Protein AF-A0A3B6EQ30-F1 (afdb_monomer)

Solvent-accessible surface area (backbone atoms only — not comparable to full-atom values): 9182 Å² total; per-residue (Å²): 142,80,87,81,79,78,77,80,80,66,81,77,65,45,79,40,84,41,71,53,92,53,76,57,90,88,33,69,48,52,17,50,50,53,47,48,37,55,46,24,75,76,73,36,91,51,46,45,63,47,80,50,83,64,74,84,56,78,78,87,55,79,92,56,67,53,103,80,73,88,58,81,94,77,92,78,90,76,84,86,76,90,78,91,78,8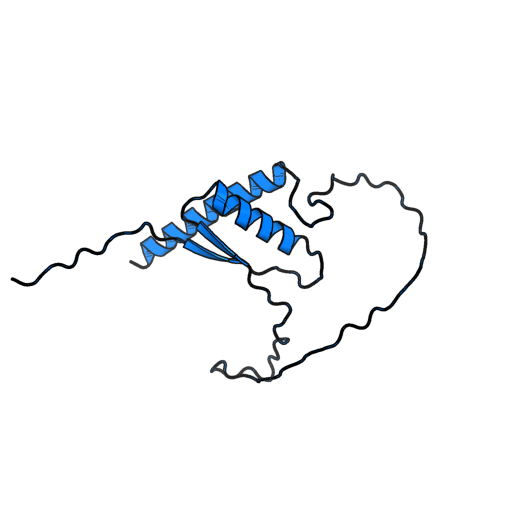5,84,82,96,72,90,77,78,87,65,90,70,74,77,71,49,46,49,100,89,39,46,66,65,38,64,70,58,50,55,52,50,52,56,50,54,53,51,49,52,55,50,52,55,54,50,60,66,69,82,107

Structure (mmCIF, N/CA/C/O backbone):
data_AF-A0A3B6EQ30-F1
#
_entry.id   AF-A0A3B6EQ30-F1
#
loop_
_atom_site.group_PDB
_atom_site.id
_atom_site.type_symbol
_atom_site.label_atom_id
_atom_site.label_alt_id
_atom_site.label_comp_id
_atom_site.label_asym_id
_atom_site.label_entity_id
_atom_site.label_seq_id
_atom_site.pdbx_PDB_ins_code
_atom_site.Cartn_x
_atom_site.Cartn_y
_atom_site.Cartn_z
_atom_site.occupancy
_atom_site.B_iso_or_equiv
_atom_site.auth_seq_id
_atom_site.auth_comp_id
_atom_site.auth_asym_id
_atom_site.auth_atom_id
_atom_site.pdbx_PDB_model_num
ATOM 1 N N . MET A 1 1 ? -43.726 -8.008 21.184 1.00 46.88 1 MET A N 1
ATOM 2 C CA . MET A 1 1 ? -42.392 -8.610 21.384 1.00 46.88 1 MET A CA 1
ATOM 3 C C . MET A 1 1 ? -41.786 -8.869 20.013 1.00 46.88 1 MET A C 1
ATOM 5 O O . MET A 1 1 ? -42.134 -9.857 19.388 1.00 46.88 1 MET A O 1
ATOM 9 N N . GLY A 1 2 ? -40.980 -7.937 19.505 1.00 40.03 2 GLY A N 1
ATOM 10 C CA . GLY A 1 2 ? -40.266 -8.068 18.232 1.00 40.03 2 GLY A CA 1
ATOM 11 C C . GLY A 1 2 ? -38.788 -7.828 18.498 1.00 40.03 2 GLY A C 1
ATOM 12 O O . GLY A 1 2 ? -38.426 -6.774 19.010 1.00 40.03 2 GLY A O 1
ATOM 13 N N . SER A 1 3 ? -37.986 -8.862 18.269 1.00 40.66 3 SER A N 1
ATOM 14 C CA . SER A 1 3 ? -36.565 -8.967 18.593 1.00 40.66 3 SER A CA 1
ATOM 15 C C . SER A 1 3 ? -35.731 -7.891 17.888 1.00 40.66 3 SER A C 1
ATOM 17 O O . SER A 1 3 ? -35.737 -7.796 16.664 1.00 40.66 3 SER A O 1
ATOM 19 N N . VAL A 1 4 ? -34.996 -7.099 18.672 1.00 47.03 4 VAL A N 1
ATOM 20 C CA . VAL A 1 4 ? -33.873 -6.293 18.189 1.00 47.03 4 VAL A CA 1
ATOM 21 C C . VAL A 1 4 ? -32.700 -7.233 17.918 1.00 47.03 4 VAL A C 1
ATOM 23 O O . VAL A 1 4 ? -32.073 -7.751 18.840 1.00 47.03 4 VAL A O 1
ATOM 26 N N . THR A 1 5 ? -32.413 -7.499 16.648 1.00 37.06 5 THR A N 1
ATOM 27 C CA . THR A 1 5 ? -31.200 -8.217 16.253 1.00 37.06 5 THR A CA 1
ATOM 28 C C . THR A 1 5 ? -30.017 -7.274 16.421 1.00 37.06 5 THR A C 1
ATOM 30 O O . THR A 1 5 ? -29.838 -6.338 15.643 1.00 37.06 5 THR A O 1
ATOM 33 N N . ALA A 1 6 ? -29.238 -7.497 17.477 1.00 39.47 6 ALA A N 1
ATOM 34 C CA . ALA A 1 6 ? -27.985 -6.806 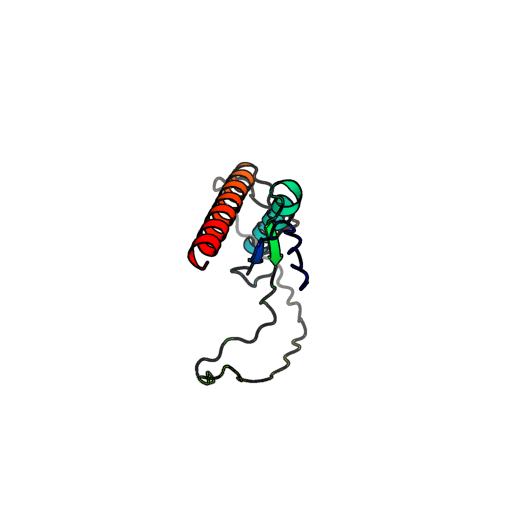17.715 1.00 39.47 6 ALA A CA 1
ATOM 35 C C . ALA A 1 6 ? -27.014 -7.076 16.556 1.00 39.47 6 ALA A C 1
ATOM 37 O O . ALA A 1 6 ? -26.606 -8.214 16.320 1.00 39.47 6 ALA A O 1
ATOM 38 N N . SER A 1 7 ? -26.642 -6.017 15.840 1.00 37.47 7 SER A N 1
ATOM 39 C CA . SER A 1 7 ? -25.525 -6.023 14.904 1.00 37.47 7 SER A CA 1
ATOM 40 C C . SER A 1 7 ? -24.246 -6.297 15.692 1.00 37.47 7 SER A C 1
ATOM 42 O O . SER A 1 7 ? -23.767 -5.439 16.431 1.00 37.47 7 SER A O 1
ATOM 44 N N . THR A 1 8 ? -23.700 -7.505 15.570 1.00 38.06 8 THR A N 1
ATOM 45 C CA . THR A 1 8 ? -22.353 -7.818 16.055 1.00 38.06 8 THR A CA 1
ATOM 46 C C . THR A 1 8 ? -21.363 -6.919 15.312 1.00 38.06 8 THR A C 1
ATOM 48 O O . THR A 1 8 ? -21.010 -7.177 14.163 1.00 38.06 8 THR A O 1
ATOM 51 N N . THR A 1 9 ? -20.942 -5.831 15.959 1.00 43.62 9 THR A N 1
ATOM 52 C CA . THR A 1 9 ? -19.900 -4.913 15.482 1.00 43.62 9 THR A CA 1
ATOM 53 C C . THR A 1 9 ? -18.550 -5.619 15.569 1.00 43.62 9 THR A C 1
ATOM 55 O O . THR A 1 9 ? -17.773 -5.430 16.503 1.00 43.62 9 THR A O 1
ATOM 58 N N . ALA A 1 10 ? -18.266 -6.473 14.588 1.00 53.84 10 ALA A N 1
ATOM 59 C CA . ALA A 1 10 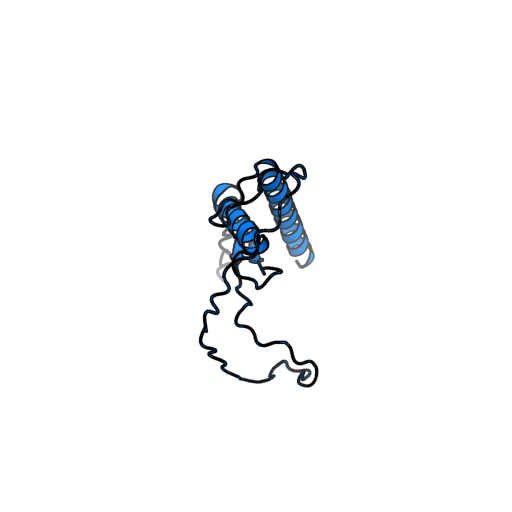? -16.894 -6.815 14.258 1.00 53.84 10 ALA A CA 1
ATOM 60 C C . ALA A 1 10 ? -16.225 -5.538 13.729 1.00 53.84 10 ALA A C 1
ATOM 62 O O . ALA A 1 10 ? -16.787 -4.847 12.879 1.00 53.84 10 ALA A O 1
ATOM 63 N N . LYS A 1 11 ? -15.052 -5.189 14.271 1.00 56.25 11 LYS A N 1
ATOM 64 C CA . LYS A 1 11 ? -14.280 -4.009 13.857 1.00 56.25 11 LYS A CA 1
ATOM 65 C C . LYS A 1 11 ? -14.163 -4.006 12.320 1.00 56.25 11 LYS A C 1
ATOM 67 O O . LYS A 1 11 ? -13.643 -4.986 11.782 1.00 56.25 11 LYS A O 1
ATOM 72 N N . PRO A 1 12 ? -14.653 -2.973 11.608 1.00 68.25 12 PRO A N 1
ATOM 73 C CA . PRO A 1 12 ? -14.677 -2.995 10.152 1.00 68.25 12 PRO A CA 1
ATOM 74 C C . PRO A 1 12 ? -13.243 -3.052 9.624 1.00 68.25 12 PRO A C 1
ATOM 76 O O . PRO A 1 12 ? -12.406 -2.220 9.975 1.00 68.25 12 PRO A O 1
ATOM 79 N N . ILE A 1 13 ? -12.954 -4.068 8.812 1.00 80.62 13 ILE A N 1
ATOM 80 C CA . ILE A 1 13 ? -11.661 -4.215 8.145 1.00 80.62 13 ILE A CA 1
ATOM 81 C C . ILE A 1 13 ? -11.692 -3.321 6.909 1.00 80.62 13 ILE A C 1
ATOM 83 O O . ILE A 1 13 ? -12.509 -3.530 6.010 1.00 80.62 13 ILE A O 1
ATOM 87 N N . LEU A 1 14 ? -10.803 -2.331 6.853 1.00 86.62 14 LEU A N 1
ATOM 88 C CA . LEU A 1 14 ? -10.648 -1.490 5.677 1.00 86.62 14 LEU A CA 1
ATOM 89 C C . LEU A 1 14 ? -9.905 -2.281 4.597 1.00 86.62 14 LEU A C 1
ATOM 91 O O . LEU A 1 14 ? -8.754 -2.669 4.796 1.00 86.62 14 LEU A O 1
ATOM 95 N N . ARG A 1 15 ? -10.570 -2.524 3.465 1.00 89.06 15 ARG A N 1
ATOM 96 C CA . ARG A 1 15 ? -9.975 -3.177 2.295 1.00 89.06 15 ARG A CA 1
ATOM 97 C C . ARG A 1 15 ? -9.437 -2.133 1.328 1.00 89.06 15 ARG A C 1
ATOM 99 O O . ARG A 1 15 ? -10.157 -1.208 0.960 1.00 89.06 15 ARG A O 1
ATOM 106 N N . VAL A 1 16 ? -8.187 -2.297 0.916 1.00 90.44 16 VAL A N 1
ATOM 107 C CA . VAL A 1 16 ? -7.499 -1.408 -0.021 1.00 90.44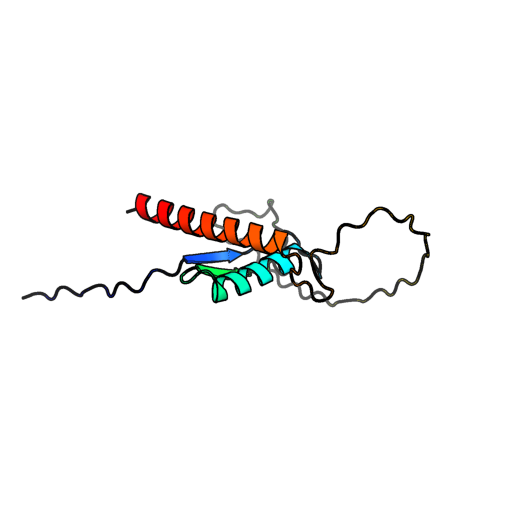 16 VAL A CA 1
ATOM 108 C C . VAL A 1 16 ? -7.053 -2.217 -1.230 1.00 90.44 16 VAL A C 1
ATOM 110 O O . VAL A 1 16 ? -6.217 -3.108 -1.116 1.00 90.44 16 VAL A O 1
ATOM 113 N N . ALA A 1 17 ? -7.590 -1.875 -2.397 1.00 91.88 17 ALA A N 1
ATOM 114 C CA . ALA A 1 17 ? -7.105 -2.380 -3.672 1.00 91.88 17 ALA A CA 1
ATOM 115 C C . ALA A 1 17 ? -5.814 -1.643 -4.056 1.00 91.88 17 ALA A C 1
ATOM 117 O O . ALA A 1 17 ? -5.825 -0.426 -4.247 1.00 91.88 17 ALA A O 1
ATOM 118 N N . ALA A 1 18 ? -4.701 -2.366 -4.165 1.00 92.00 18 ALA A N 1
ATOM 119 C CA . ALA A 1 18 ? -3.425 -1.807 -4.595 1.00 92.00 18 ALA A CA 1
ATOM 120 C C . ALA A 1 18 ? -3.157 -2.151 -6.062 1.00 92.00 18 ALA A C 1
ATOM 122 O O . ALA A 1 18 ? -3.102 -3.320 -6.435 1.00 92.00 18 ALA A O 1
ATOM 123 N N . ILE A 1 19 ? -2.941 -1.123 -6.883 1.00 91.25 19 ILE A N 1
ATOM 124 C CA . ILE A 1 19 ? -2.607 -1.263 -8.302 1.00 91.25 19 ILE A CA 1
ATOM 125 C C . ILE A 1 19 ? -1.159 -0.820 -8.503 1.00 91.25 19 ILE A C 1
ATOM 127 O O . ILE A 1 19 ? -0.778 0.293 -8.133 1.00 91.25 19 ILE A O 1
ATOM 131 N N . SER A 1 20 ? -0.339 -1.682 -9.104 1.00 86.06 20 SER A N 1
ATOM 132 C CA . SER A 1 20 ? 1.026 -1.311 -9.479 1.00 86.06 20 SER A CA 1
ATOM 133 C C . SER A 1 20 ? 1.011 -0.320 -10.644 1.00 86.06 20 SER A C 1
ATOM 135 O O . SER A 1 20 ? 0.546 -0.633 -11.736 1.00 86.06 20 SER A O 1
ATOM 137 N N . GLY A 1 21 ? 1.636 0.847 -10.464 1.00 84.12 21 GLY A N 1
ATOM 138 C CA . GLY A 1 21 ? 1.828 1.840 -11.532 1.00 84.12 21 GLY A CA 1
ATOM 139 C C . GLY A 1 21 ? 2.847 1.436 -12.608 1.00 84.12 21 GLY A C 1
ATOM 140 O O . GLY A 1 21 ? 3.293 2.268 -13.391 1.00 84.12 21 GLY A O 1
ATOM 141 N N . SER A 1 22 ? 3.319 0.188 -12.619 1.00 80.88 22 SER A N 1
ATOM 142 C CA . SER A 1 22 ? 4.197 -0.322 -13.672 1.00 80.88 22 SER A CA 1
ATOM 143 C C . SER A 1 22 ? 3.953 -1.805 -13.936 1.00 80.88 22 SER A C 1
ATOM 145 O O . SER A 1 22 ? 3.921 -2.598 -12.996 1.00 80.88 22 SER A O 1
ATOM 147 N N . LEU A 1 23 ? 3.862 -2.151 -15.226 1.00 80.31 23 LEU A N 1
ATOM 148 C CA . LEU A 1 23 ? 3.615 -3.508 -15.730 1.00 80.31 23 LEU A CA 1
ATOM 149 C C . LEU A 1 23 ? 4.889 -4.311 -16.041 1.00 80.31 23 LEU A C 1
ATOM 151 O O . LEU A 1 23 ? 4.809 -5.484 -16.389 1.00 80.31 23 LEU A O 1
ATOM 155 N N . ARG A 1 24 ? 6.082 -3.704 -15.955 1.00 77.62 24 ARG A N 1
ATOM 156 C CA . ARG A 1 24 ? 7.336 -4.430 -16.223 1.00 77.62 24 ARG A CA 1
ATOM 157 C C . ARG A 1 24 ? 7.583 -5.490 -15.145 1.00 77.62 24 ARG A C 1
ATOM 159 O O . ARG A 1 24 ? 7.385 -5.220 -13.958 1.00 77.62 24 ARG A O 1
ATOM 166 N N . SER A 1 25 ? 8.124 -6.640 -15.536 1.00 60.88 25 SER A N 1
ATOM 167 C CA . SER A 1 25 ? 8.661 -7.628 -14.597 1.00 60.88 25 SER A CA 1
ATOM 168 C C . SER A 1 25 ? 9.789 -6.989 -13.771 1.00 60.88 25 SER A C 1
ATOM 170 O O . SER A 1 25 ? 10.700 -6.389 -14.341 1.00 60.88 25 SER A O 1
ATOM 172 N N . ASN A 1 26 ? 9.722 -7.094 -12.441 1.00 69.25 26 ASN A N 1
ATOM 173 C CA . ASN A 1 26 ? 10.638 -6.478 -11.460 1.00 69.25 26 ASN A CA 1
ATOM 174 C C . ASN A 1 26 ? 10.445 -4.963 -11.251 1.00 69.25 26 ASN A C 1
ATOM 176 O O . ASN A 1 26 ? 11.402 -4.208 -11.041 1.00 69.25 26 ASN A O 1
ATOM 180 N N . SER A 1 27 ? 9.201 -4.483 -11.311 1.00 79.62 27 SER A N 1
ATOM 181 C CA . SER A 1 27 ? 8.911 -3.098 -10.951 1.00 79.62 27 SER A CA 1
ATOM 182 C C . SER A 1 27 ? 9.096 -2.849 -9.449 1.00 79.62 27 SER A C 1
ATOM 184 O O . SER A 1 27 ? 8.743 -3.663 -8.596 1.00 79.62 27 SER A O 1
ATOM 186 N N . TRP A 1 28 ? 9.624 -1.671 -9.123 1.00 82.88 28 TRP A N 1
ATOM 187 C CA . TRP A 1 28 ? 9.783 -1.237 -7.736 1.00 82.88 28 TRP A CA 1
ATOM 188 C C . TRP A 1 28 ? 8.429 -0.994 -7.056 1.00 82.88 28 TRP A C 1
ATOM 190 O O . TRP A 1 28 ? 8.330 -1.079 -5.837 1.00 82.88 28 TRP A O 1
ATOM 200 N N . HIS A 1 29 ? 7.382 -0.723 -7.845 1.00 87.31 29 HIS A N 1
ATOM 201 C CA . HIS A 1 29 ? 6.022 -0.527 -7.350 1.00 87.31 29 HIS A CA 1
ATOM 202 C C . HIS A 1 29 ? 5.423 -1.830 -6.817 1.00 87.31 29 HIS A C 1
ATOM 204 O O . HIS A 1 29 ? 4.836 -1.812 -5.741 1.00 87.31 29 HIS A O 1
ATOM 210 N N . VAL A 1 30 ? 5.639 -2.961 -7.502 1.00 87.12 30 VAL A N 1
ATOM 211 C CA . VAL A 1 30 ? 5.206 -4.278 -7.002 1.00 87.12 30 VAL A CA 1
ATOM 212 C C . VAL A 1 30 ? 5.907 -4.600 -5.683 1.00 87.12 30 VAL A C 1
ATOM 214 O O . VAL A 1 30 ? 5.257 -5.009 -4.727 1.00 87.12 30 VAL A O 1
ATOM 217 N N . GLY A 1 31 ? 7.216 -4.345 -5.599 1.00 88.44 31 GLY A N 1
ATOM 218 C CA . GLY A 1 31 ? 7.978 -4.529 -4.362 1.00 88.44 31 GLY A CA 1
ATOM 219 C C . GLY A 1 31 ? 7.488 -3.663 -3.201 1.00 88.44 31 GLY A C 1
ATOM 220 O O . GLY A 1 31 ? 7.411 -4.118 -2.062 1.00 88.44 31 GLY A O 1
ATOM 221 N N . LEU A 1 32 ? 7.099 -2.419 -3.493 1.00 89.56 32 LEU A N 1
ATOM 222 C CA . LEU A 1 32 ? 6.534 -1.511 -2.499 1.00 89.56 32 LEU A CA 1
ATOM 223 C C . LEU A 1 32 ? 5.160 -1.978 -1.998 1.00 89.56 32 LEU A C 1
ATOM 225 O O . LEU A 1 32 ? 4.892 -1.873 -0.806 1.00 89.56 32 LEU A O 1
ATOM 229 N N . ILE A 1 33 ? 4.307 -2.494 -2.890 1.00 90.62 33 ILE A N 1
ATOM 230 C CA . ILE A 1 33 ? 2.982 -3.020 -2.529 1.00 90.62 33 ILE A CA 1
ATOM 231 C C . ILE A 1 33 ? 3.119 -4.268 -1.653 1.00 90.62 33 ILE A C 1
ATOM 233 O O . ILE A 1 33 ? 2.456 -4.345 -0.625 1.00 90.62 33 ILE A O 1
ATOM 237 N N . ARG A 1 34 ? 4.031 -5.188 -1.993 1.00 89.19 34 ARG A N 1
ATOM 238 C CA . ARG A 1 34 ? 4.334 -6.364 -1.157 1.00 89.19 34 ARG A CA 1
ATOM 239 C C . ARG A 1 34 ? 4.797 -5.966 0.242 1.00 89.19 34 ARG A C 1
ATOM 241 O O . ARG A 1 34 ? 4.264 -6.451 1.230 1.00 89.19 34 ARG A O 1
ATOM 248 N N . ALA A 1 35 ? 5.727 -5.013 0.326 1.00 90.44 35 ALA A N 1
ATOM 249 C CA . ALA A 1 35 ? 6.184 -4.498 1.613 1.00 90.44 35 ALA A CA 1
ATOM 250 C C . ALA A 1 35 ? 5.049 -3.823 2.405 1.00 90.44 35 ALA A C 1
ATOM 252 O O . ALA A 1 35 ? 5.011 -3.919 3.627 1.00 90.44 35 ALA A O 1
ATOM 253 N N . ALA A 1 36 ? 4.122 -3.139 1.729 1.00 90.50 36 ALA A N 1
ATOM 254 C CA . ALA A 1 36 ? 2.957 -2.549 2.378 1.00 90.50 36 ALA A CA 1
ATOM 255 C C . ALA A 1 36 ? 2.013 -3.622 2.944 1.00 90.50 36 ALA A C 1
ATOM 257 O O . ALA A 1 36 ? 1.533 -3.460 4.061 1.00 90.50 36 ALA A O 1
ATOM 258 N N . GLU A 1 37 ? 1.774 -4.702 2.198 1.00 90.44 37 GLU A N 1
ATOM 259 C CA . GLU A 1 37 ? 0.950 -5.840 2.620 1.00 90.44 37 GLU A CA 1
ATOM 260 C C . GLU A 1 37 ? 1.533 -6.523 3.866 1.00 90.44 37 GLU A C 1
ATOM 262 O O . GLU A 1 37 ? 0.838 -6.629 4.878 1.00 90.44 37 GLU A O 1
ATOM 267 N N . GLU A 1 38 ? 2.828 -6.860 3.846 1.00 89.12 38 GLU A N 1
ATOM 268 C CA . GLU A 1 38 ? 3.554 -7.409 5.005 1.00 89.12 38 GLU A CA 1
ATOM 269 C C . GLU A 1 38 ? 3.430 -6.492 6.234 1.00 89.12 38 GLU A C 1
ATOM 271 O O . GLU A 1 38 ? 3.071 -6.920 7.331 1.00 89.12 38 GLU A O 1
ATOM 276 N N . MET A 1 39 ? 3.665 -5.190 6.049 1.00 86.88 39 MET A N 1
ATOM 277 C CA . MET A 1 39 ? 3.600 -4.215 7.138 1.00 86.88 39 MET A CA 1
ATOM 278 C C . MET A 1 39 ? 2.184 -4.004 7.680 1.00 86.88 39 MET A C 1
ATOM 280 O O . MET A 1 39 ? 2.029 -3.653 8.853 1.00 86.88 39 MET A O 1
ATOM 284 N N . CYS A 1 40 ? 1.153 -4.162 6.853 1.00 86.75 40 CYS A N 1
ATOM 285 C CA . CYS A 1 40 ? -0.233 -4.081 7.298 1.00 86.75 40 CYS A CA 1
ATOM 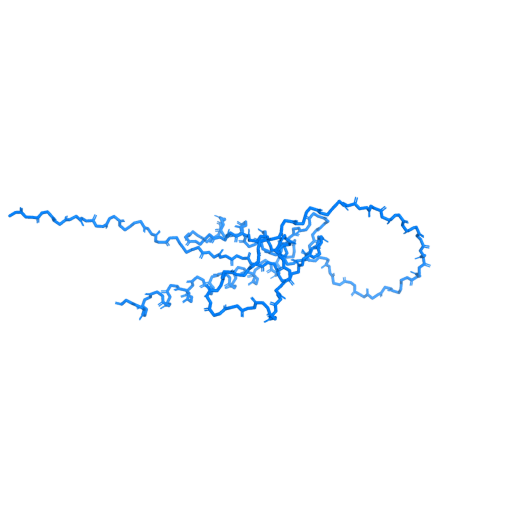286 C C . CYS A 1 40 ? -0.582 -5.241 8.229 1.00 86.75 40 CYS A C 1
ATOM 288 O O . CYS A 1 40 ? -1.140 -4.987 9.298 1.00 86.75 40 CYS A O 1
ATOM 290 N N . GLU A 1 41 ? -0.185 -6.463 7.869 1.00 84.44 41 GLU A N 1
ATOM 291 C CA . GLU A 1 41 ? -0.406 -7.658 8.688 1.00 84.44 41 GLU A CA 1
ATOM 292 C C . GLU A 1 41 ? 0.327 -7.555 10.039 1.00 84.44 41 GLU A C 1
ATOM 294 O O . GLU A 1 41 ? -0.244 -7.847 11.088 1.00 84.44 41 GLU A O 1
ATOM 299 N N . GLU A 1 42 ? 1.568 -7.054 10.039 1.00 83.62 42 GLU A N 1
ATOM 300 C CA . GLU A 1 42 ? 2.381 -6.934 11.257 1.00 83.62 42 GLU A CA 1
ATOM 301 C C . GLU A 1 42 ? 2.002 -5.741 12.150 1.00 83.62 42 GLU A C 1
ATOM 303 O O . GLU A 1 42 ? 2.010 -5.843 13.377 1.00 83.62 42 GLU A O 1
ATOM 308 N N . SER A 1 43 ? 1.756 -4.567 11.558 1.00 80.94 43 SER A N 1
ATOM 309 C CA . SER A 1 43 ? 1.732 -3.294 12.295 1.00 80.94 43 SER A CA 1
ATOM 310 C C . SER A 1 43 ? 0.375 -2.591 12.336 1.00 80.94 43 SER A C 1
ATOM 312 O O . SER A 1 43 ? 0.228 -1.668 13.142 1.00 80.94 43 SER A O 1
ATOM 314 N N . ILE A 1 44 ? -0.591 -2.929 11.472 1.00 81.69 44 ILE A N 1
ATOM 315 C CA . ILE A 1 44 ? -1.824 -2.134 11.310 1.00 81.69 44 ILE A CA 1
ATOM 316 C C . ILE A 1 44 ? -3.070 -3.037 11.336 1.00 81.69 44 ILE A C 1
ATOM 318 O O . ILE A 1 44 ? -3.670 -3.326 10.298 1.00 81.69 44 ILE A O 1
ATOM 322 N N . PRO A 1 45 ? -3.546 -3.435 12.533 1.00 78.69 45 PRO A N 1
ATOM 323 C CA . PRO A 1 45 ? -4.723 -4.284 12.649 1.00 78.69 45 PRO A CA 1
ATOM 324 C C . PRO A 1 45 ? -5.992 -3.561 12.171 1.00 78.69 45 PRO A C 1
ATOM 326 O O . PRO A 1 45 ? -6.384 -2.515 12.708 1.00 78.69 45 PRO A O 1
ATOM 329 N N . GLY A 1 46 ? -6.680 -4.165 11.201 1.00 83.50 46 GLY A N 1
ATOM 330 C CA . GLY A 1 46 ? -7.906 -3.636 10.593 1.00 83.50 46 GLY A CA 1
ATOM 331 C C . GLY A 1 46 ? -7.703 -2.938 9.245 1.00 83.50 46 GLY A C 1
ATOM 332 O O . GLY A 1 46 ? -8.644 -2.318 8.755 1.00 83.50 46 GLY A O 1
ATOM 333 N N . LEU A 1 47 ? -6.510 -3.031 8.649 1.00 87.25 47 LEU A N 1
ATOM 334 C CA . LEU A 1 47 ? -6.227 -2.622 7.275 1.00 87.25 47 LEU A CA 1
ATOM 335 C C . LEU A 1 47 ? -5.713 -3.832 6.490 1.00 87.25 47 LEU A C 1
ATOM 337 O O . LEU A 1 47 ? -4.725 -4.435 6.890 1.00 87.25 47 LEU A O 1
ATOM 341 N N . ARG A 1 48 ? -6.364 -4.168 5.376 1.00 88.88 48 ARG A N 1
ATOM 342 C CA . ARG A 1 48 ? -5.931 -5.233 4.467 1.00 88.88 48 ARG A CA 1
ATOM 343 C C . ARG A 1 48 ? -5.690 -4.656 3.082 1.00 88.88 48 ARG A C 1
ATOM 345 O O . ARG A 1 48 ? -6.539 -3.929 2.565 1.00 88.88 48 ARG A O 1
ATOM 352 N N . ILE A 1 49 ? -4.550 -4.999 2.497 1.00 91.06 49 ILE A N 1
ATOM 353 C CA . ILE A 1 49 ? -4.186 -4.615 1.137 1.00 91.06 49 ILE A CA 1
ATOM 354 C C . ILE A 1 49 ? -4.301 -5.852 0.256 1.00 91.06 49 ILE A C 1
ATOM 356 O O . ILE A 1 49 ? -3.743 -6.887 0.592 1.00 91.06 49 ILE A O 1
ATOM 360 N N . ASP A 1 50 ? -5.006 -5.730 -0.864 1.00 90.38 50 ASP A N 1
ATOM 361 C CA . ASP A 1 50 ? -5.076 -6.768 -1.887 1.00 90.38 50 ASP A CA 1
ATOM 362 C C . ASP A 1 50 ? -4.421 -6.216 -3.170 1.00 90.38 50 ASP A C 1
ATOM 364 O O . ASP A 1 50 ? -4.871 -5.211 -3.734 1.00 90.38 50 ASP A O 1
ATOM 368 N N . HIS A 1 51 ? -3.322 -6.834 -3.617 1.00 90.19 51 HIS A N 1
ATOM 369 C CA . HIS A 1 51 ? -2.638 -6.447 -4.855 1.00 90.19 51 HIS A CA 1
ATOM 370 C C . HIS A 1 51 ? -3.394 -6.974 -6.079 1.00 90.19 51 HIS A C 1
ATOM 372 O O . HIS A 1 51 ? -3.568 -8.181 -6.243 1.00 90.19 51 HIS A O 1
ATOM 378 N N . ILE A 1 52 ? -3.806 -6.064 -6.960 1.00 89.44 52 ILE A N 1
ATOM 379 C CA . ILE A 1 52 ? -4.501 -6.384 -8.206 1.00 89.44 52 ILE A CA 1
ATOM 380 C C . ILE A 1 52 ? -3.495 -6.321 -9.353 1.00 89.44 52 ILE A C 1
ATOM 382 O O . ILE A 1 52 ? -2.974 -5.250 -9.678 1.00 89.44 52 ILE A O 1
ATOM 386 N N . ASP A 1 53 ? -3.237 -7.470 -9.977 1.00 84.00 53 ASP A N 1
ATOM 387 C CA . ASP A 1 53 ? -2.413 -7.534 -11.179 1.00 84.00 53 ASP A CA 1
ATOM 388 C C . ASP A 1 53 ? -3.222 -7.102 -12.408 1.00 84.00 53 ASP A C 1
ATOM 390 O O . ASP A 1 53 ? -4.195 -7.742 -12.801 1.00 84.00 53 ASP A O 1
ATOM 394 N N . ILE A 1 54 ? -2.793 -5.996 -13.009 1.00 86.62 54 ILE A N 1
ATOM 395 C CA . ILE A 1 54 ? -3.398 -5.402 -14.203 1.00 86.62 54 ILE A CA 1
ATOM 396 C C . ILE A 1 54 ? -2.623 -5.738 -15.487 1.00 86.62 54 ILE A C 1
ATOM 398 O O . ILE A 1 54 ? -2.983 -5.259 -16.557 1.00 86.62 54 ILE A O 1
ATOM 402 N N . SER A 1 55 ? -1.567 -6.558 -15.412 1.00 82.56 55 SER A N 1
ATOM 403 C CA . SER A 1 55 ? -0.737 -6.914 -16.574 1.00 82.56 55 SER A CA 1
ATOM 404 C C . SER A 1 55 ? -1.482 -7.706 -17.653 1.00 82.56 55 SER A C 1
ATOM 406 O O . SER A 1 55 ? -1.114 -7.634 -18.824 1.00 82.56 55 SER A O 1
ATOM 408 N N . GLY A 1 56 ? -2.537 -8.428 -17.265 1.00 82.25 56 GLY A N 1
ATOM 409 C CA . GLY A 1 56 ? -3.398 -9.187 -18.171 1.00 82.25 56 GLY A CA 1
ATOM 410 C C . GLY A 1 56 ? -4.602 -8.414 -18.712 1.00 82.25 56 GLY A C 1
ATOM 411 O O . GLY A 1 56 ? -5.377 -8.990 -19.474 1.00 82.25 56 GLY A O 1
ATOM 412 N N . LEU A 1 57 ? -4.799 -7.150 -18.318 1.00 84.88 57 LEU A N 1
ATOM 413 C CA . LEU A 1 57 ? -5.919 -6.357 -18.822 1.00 84.88 57 LEU A CA 1
ATOM 414 C C . LEU A 1 57 ? -5.646 -5.888 -20.259 1.00 84.88 57 LEU A C 1
ATOM 416 O O . LEU A 1 57 ? -4.518 -5.492 -20.571 1.00 84.88 57 LEU A O 1
ATOM 420 N N . PRO A 1 58 ? -6.662 -5.906 -21.142 1.00 82.31 58 PRO A N 1
ATOM 421 C CA . PRO A 1 58 ? -6.518 -5.349 -22.475 1.00 82.31 58 PRO A CA 1
ATOM 422 C C . PRO A 1 58 ? -6.250 -3.845 -22.384 1.00 82.31 58 PRO A C 1
ATOM 424 O O . PRO A 1 58 ? -6.708 -3.161 -21.467 1.00 82.31 58 PRO A O 1
ATOM 427 N N . MET A 1 59 ? -5.517 -3.320 -23.364 1.00 80.19 59 MET A N 1
ATOM 428 C CA . MET A 1 59 ? -5.379 -1.876 -23.510 1.00 80.19 59 MET A CA 1
ATOM 429 C C . MET A 1 59 ? -6.766 -1.266 -23.705 1.00 80.19 59 MET A C 1
ATOM 431 O O . MET A 1 59 ? -7.521 -1.722 -24.566 1.00 80.19 59 MET A O 1
ATOM 435 N N . ALA A 1 60 ? -7.082 -0.243 -22.910 1.00 77.06 60 ALA A N 1
ATOM 436 C CA . ALA A 1 60 ? -8.307 0.521 -23.087 1.00 77.06 60 ALA A CA 1
ATOM 437 C C . ALA A 1 60 ? -8.338 1.075 -24.517 1.00 77.06 60 ALA A C 1
ATOM 439 O O . ALA A 1 60 ? -7.384 1.726 -24.954 1.00 77.06 60 ALA A O 1
ATOM 440 N N . ASN A 1 61 ? -9.410 0.771 -25.246 1.00 77.62 61 ASN A N 1
ATOM 441 C CA . ASN A 1 61 ? -9.640 1.316 -26.572 1.00 77.62 61 ASN A CA 1
ATOM 442 C C . ASN A 1 61 ? -10.779 2.343 -26.491 1.00 77.62 61 ASN A C 1
ATOM 444 O O . ASN A 1 61 ? -11.938 1.927 -26.484 1.00 77.62 61 ASN A O 1
ATOM 448 N N . PRO A 1 62 ? -10.474 3.652 -26.441 1.00 71.12 62 PRO A N 1
ATOM 449 C CA . PRO A 1 62 ? -11.482 4.695 -26.245 1.00 71.12 62 PRO A CA 1
ATOM 450 C C . PRO A 1 62 ? -12.484 4.798 -27.401 1.00 71.12 62 PRO A C 1
ATOM 452 O O . PRO A 1 62 ? -13.575 5.322 -27.226 1.00 71.12 62 PRO A O 1
ATOM 455 N N . ASP A 1 63 ? -12.145 4.261 -28.576 1.00 79.50 63 ASP A N 1
ATOM 456 C CA . ASP A 1 63 ? -13.044 4.185 -29.735 1.00 79.50 63 ASP A CA 1
ATOM 457 C C . ASP A 1 63 ? -14.203 3.185 -29.534 1.00 79.50 63 ASP A C 1
ATOM 459 O O . ASP A 1 63 ? -15.219 3.245 -30.218 1.00 79.50 63 ASP A O 1
ATOM 463 N N . LEU A 1 64 ? -14.057 2.253 -28.583 1.00 65.56 64 LEU A N 1
ATOM 464 C CA . LEU A 1 64 ? -15.054 1.229 -28.248 1.00 65.56 64 LEU A CA 1
ATOM 465 C C . LEU A 1 64 ? -15.693 1.451 -26.869 1.00 65.56 64 LEU A C 1
ATOM 467 O O . LEU A 1 64 ? -16.386 0.560 -26.372 1.00 65.56 64 LEU A O 1
ATOM 471 N N . GLU A 1 65 ? -15.455 2.602 -26.234 1.00 65.75 65 GLU A N 1
ATOM 472 C CA . GLU A 1 65 ? -16.124 2.965 -24.985 1.00 65.75 65 GLU A CA 1
ATOM 473 C C . GLU A 1 65 ? -17.612 3.221 -25.269 1.00 65.75 65 GLU A C 1
ATOM 475 O O . GLU A 1 65 ? -17.987 4.178 -25.944 1.00 65.75 65 GLU A O 1
ATOM 480 N N . THR A 1 66 ? -18.474 2.325 -24.783 1.00 60.59 66 THR A N 1
ATOM 481 C CA . THR A 1 66 ? -19.924 2.541 -24.730 1.00 60.59 66 THR A CA 1
ATOM 482 C C . THR A 1 66 ? -20.260 3.102 -23.349 1.00 60.59 66 THR A C 1
ATOM 484 O O . THR A 1 66 ? -19.630 2.718 -22.362 1.00 60.59 66 THR A O 1
ATOM 487 N N . ASP A 1 67 ? -21.276 3.962 -23.240 1.00 57.91 67 ASP A N 1
ATOM 488 C CA . ASP A 1 67 ? -21.698 4.564 -21.959 1.00 57.91 67 ASP A CA 1
ATOM 489 C C . ASP A 1 67 ? -22.133 3.525 -20.883 1.00 57.91 67 ASP A C 1
ATOM 491 O O . ASP A 1 67 ? -22.457 3.903 -19.757 1.00 57.91 67 ASP A O 1
ATOM 495 N N . GLY A 1 68 ? -22.150 2.220 -21.208 1.00 59.53 68 GLY A N 1
ATOM 496 C CA . GLY A 1 68 ? -22.587 1.105 -20.353 1.00 59.53 68 GLY A CA 1
ATOM 497 C C . GLY A 1 68 ? -21.494 0.146 -19.850 1.00 59.53 68 GLY A C 1
ATOM 498 O O . GLY A 1 68 ? -21.753 -0.620 -18.922 1.00 59.53 68 GLY A O 1
ATOM 499 N N . GLY A 1 69 ? -20.264 0.203 -20.381 1.00 53.53 69 GLY A N 1
ATOM 500 C CA . GLY A 1 69 ? -19.135 -0.612 -19.895 1.00 53.53 69 GLY A CA 1
ATOM 501 C C . GLY A 1 69 ? -19.057 -2.058 -20.414 1.00 53.53 69 GLY A C 1
ATOM 502 O O . GLY A 1 69 ? -18.160 -2.804 -20.026 1.00 53.53 69 GLY A O 1
ATOM 503 N N . ASP A 1 70 ? -19.932 -2.466 -21.325 1.00 48.47 70 ASP A N 1
ATOM 504 C CA . ASP A 1 70 ? -20.001 -3.798 -21.938 1.00 48.47 70 ASP A CA 1
ATOM 505 C C . ASP A 1 70 ? -19.132 -3.923 -23.217 1.00 48.47 70 ASP A C 1
ATOM 507 O O . ASP A 1 70 ? -19.509 -4.522 -24.226 1.00 48.47 70 ASP A O 1
ATOM 511 N N . GLY A 1 71 ? -17.918 -3.361 -23.164 1.00 50.78 71 GLY A N 1
ATOM 512 C CA . GLY A 1 71 ? -16.936 -3.349 -24.254 1.00 50.78 71 GLY A CA 1
ATOM 513 C C . GLY A 1 71 ? -15.979 -4.556 -24.287 1.00 50.78 71 GLY A C 1
ATOM 514 O O . GLY A 1 71 ? -15.216 -4.781 -23.355 1.00 50.78 71 GLY A O 1
ATOM 515 N N . PHE A 1 72 ? -16.023 -5.273 -25.419 1.00 48.97 72 PHE A N 1
ATOM 516 C CA . PHE A 1 72 ? -15.130 -6.293 -26.021 1.00 48.97 72 PHE A CA 1
ATOM 517 C C . PHE A 1 72 ? -14.531 -7.438 -25.164 1.00 48.97 72 PHE A C 1
ATOM 519 O O . PHE A 1 72 ? -13.601 -7.272 -24.377 1.00 48.97 72 PHE A O 1
ATOM 526 N N . GLN A 1 73 ? -14.969 -8.670 -25.467 1.00 51.72 73 GLN A N 1
ATOM 527 C CA . GLN A 1 73 ? -14.386 -9.936 -25.003 1.00 51.72 73 GLN A CA 1
ATOM 528 C C . GLN A 1 73 ? -13.275 -10.397 -25.962 1.00 51.72 73 GLN A C 1
ATOM 530 O O . GLN A 1 73 ? -13.552 -10.839 -27.075 1.00 51.72 73 GLN A O 1
ATOM 535 N N . GLY A 1 74 ? -12.011 -10.330 -25.537 1.00 49.25 74 GLY A N 1
ATOM 536 C CA . GLY A 1 74 ? -10.877 -10.790 -26.343 1.00 49.25 74 GLY A CA 1
ATOM 537 C C . GLY A 1 74 ? -9.820 -11.500 -25.505 1.00 49.25 74 GLY A C 1
ATOM 538 O O . GLY A 1 74 ? -9.005 -10.858 -24.851 1.00 49.25 74 GLY A O 1
ATOM 539 N N . HIS A 1 75 ? -9.815 -12.834 -25.545 1.00 50.56 75 HIS A N 1
ATOM 540 C CA . HIS A 1 75 ? -8.738 -13.664 -25.007 1.00 50.56 75 HIS A CA 1
ATOM 541 C C . HIS A 1 75 ? -7.480 -13.523 -25.874 1.00 50.56 75 HIS A C 1
ATOM 543 O O . HIS A 1 75 ? -7.481 -13.934 -27.033 1.00 50.56 75 HIS A O 1
ATOM 549 N N . ALA A 1 76 ? -6.386 -13.021 -25.302 1.00 41.84 76 ALA A N 1
ATOM 550 C CA . ALA A 1 76 ? -5.066 -13.052 -25.926 1.00 41.84 76 ALA A CA 1
ATOM 551 C C . ALA A 1 76 ? -4.084 -13.813 -25.025 1.00 41.84 76 ALA A C 1
ATOM 553 O O . ALA A 1 76 ? -3.473 -13.257 -24.117 1.00 41.84 76 ALA A O 1
ATOM 554 N N . GLN A 1 77 ? -3.932 -15.114 -25.285 1.00 46.94 77 GLN A N 1
ATOM 555 C CA . GLN A 1 77 ? -2.749 -15.854 -24.855 1.00 46.94 77 GLN A CA 1
ATOM 556 C C . GLN A 1 77 ? -1.620 -15.503 -25.823 1.00 46.94 77 GLN A C 1
ATOM 558 O O . GLN A 1 77 ? -1.708 -15.815 -27.010 1.00 46.94 77 GLN A O 1
ATOM 563 N N . MET A 1 78 ? -0.565 -14.855 -25.333 1.00 38.91 78 MET A N 1
ATOM 564 C CA . MET A 1 78 ? 0.617 -14.565 -26.137 1.00 38.91 78 MET A CA 1
ATOM 565 C C . MET A 1 78 ? 1.841 -15.230 -25.506 1.00 38.91 78 MET A C 1
ATOM 567 O O . MET A 1 78 ? 2.313 -14.855 -24.436 1.00 38.91 78 MET A O 1
ATOM 571 N N . LEU A 1 79 ? 2.303 -16.276 -26.193 1.00 42.28 79 LEU A N 1
ATOM 572 C CA . LEU A 1 79 ? 3.488 -17.072 -25.902 1.00 42.28 79 LEU A CA 1
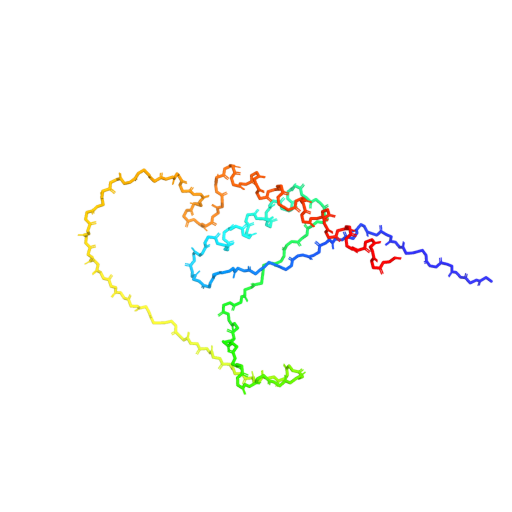ATOM 573 C C . LEU A 1 79 ? 4.745 -16.200 -25.809 1.00 42.28 79 LEU A C 1
ATOM 575 O O . LEU A 1 79 ? 5.083 -15.456 -26.732 1.00 42.28 79 LEU A O 1
ATOM 579 N N . GLY A 1 80 ? 5.473 -16.363 -24.705 1.00 36.75 80 GLY A N 1
ATOM 580 C CA . GLY A 1 80 ? 6.795 -15.788 -24.518 1.00 36.75 80 GLY A CA 1
ATOM 581 C C . GLY A 1 80 ? 7.794 -16.346 -25.530 1.00 36.75 80 GLY A C 1
ATOM 582 O O . GLY A 1 80 ? 7.984 -17.556 -25.643 1.00 36.75 80 GLY A O 1
ATOM 583 N N . ARG A 1 81 ? 8.481 -15.448 -26.237 1.00 40.81 81 ARG A N 1
ATOM 584 C CA . ARG A 1 81 ? 9.659 -15.765 -27.045 1.00 40.81 81 ARG A CA 1
ATOM 585 C C . ARG A 1 81 ? 10.845 -15.014 -26.441 1.00 40.81 81 ARG A C 1
ATOM 587 O O . ARG A 1 81 ? 10.916 -13.792 -26.524 1.00 40.81 81 ARG A O 1
ATOM 594 N N . GLN A 1 82 ? 11.740 -15.749 -25.779 1.00 44.72 82 GLN A N 1
ATOM 595 C CA . GLN A 1 82 ? 12.993 -15.219 -25.237 1.00 44.72 82 GLN A CA 1
ATOM 596 C C . GLN A 1 82 ? 13.925 -14.823 -26.389 1.00 44.72 82 GLN A C 1
ATOM 598 O O . GLN A 1 82 ? 14.292 -15.657 -27.215 1.00 44.72 82 GLN A O 1
ATOM 603 N N . GLY A 1 83 ? 14.311 -13.549 -26.432 1.00 37.69 83 GLY A N 1
ATOM 604 C CA . GLY A 1 83 ? 15.398 -13.048 -27.265 1.00 37.69 83 GLY A CA 1
ATOM 605 C C . GLY A 1 83 ? 16.660 -12.892 -26.425 1.00 37.69 83 GLY A C 1
ATOM 606 O O . GLY A 1 83 ? 16.748 -11.985 -25.602 1.00 37.69 83 GLY A O 1
ATOM 607 N N . SER A 1 84 ? 17.618 -13.793 -26.635 1.00 49.31 84 SER A N 1
ATOM 608 C CA . SER A 1 84 ? 18.994 -13.687 -26.150 1.00 49.31 84 SER A CA 1
ATOM 609 C C . SER A 1 84 ? 19.701 -12.540 -26.880 1.00 49.31 84 SER A C 1
ATOM 611 O O . SER A 1 84 ? 19.777 -12.543 -28.108 1.00 49.31 84 SER A O 1
ATOM 613 N N . GLY A 1 85 ? 20.185 -11.550 -26.131 1.00 41.84 85 GLY A N 1
ATOM 614 C CA . GLY A 1 85 ? 20.951 -10.414 -26.642 1.00 41.84 85 GLY A CA 1
ATOM 615 C C . GLY A 1 85 ? 22.187 -10.205 -25.781 1.00 41.84 85 GLY A C 1
ATOM 616 O O . GLY A 1 85 ? 22.142 -9.504 -24.772 1.00 41.84 85 GLY A O 1
ATOM 617 N N . ASP A 1 86 ? 23.278 -10.864 -26.162 1.00 46.56 86 ASP A N 1
ATOM 618 C CA . ASP A 1 86 ? 24.570 -10.791 -25.492 1.00 46.56 86 ASP A CA 1
ATOM 619 C C . ASP A 1 86 ? 25.263 -9.438 -25.788 1.00 46.56 86 ASP A C 1
ATOM 621 O O . ASP A 1 86 ? 25.440 -9.039 -26.936 1.00 46.56 86 ASP A O 1
ATOM 625 N N . ARG A 1 87 ? 25.689 -8.775 -24.704 1.00 48.12 87 ARG A N 1
ATOM 626 C CA . ARG A 1 87 ? 26.918 -7.968 -24.550 1.00 48.12 87 ARG A CA 1
ATOM 627 C C . ARG A 1 87 ? 27.123 -6.669 -25.355 1.00 48.12 87 ARG A C 1
ATOM 629 O O . ARG A 1 87 ? 27.644 -6.654 -26.463 1.00 48.12 87 ARG A O 1
ATOM 636 N N . MET A 1 88 ? 27.042 -5.548 -24.632 1.00 40.00 88 MET A N 1
ATOM 637 C CA . MET A 1 88 ? 27.970 -4.419 -24.803 1.00 40.00 88 MET A CA 1
ATOM 638 C C . MET A 1 88 ? 28.459 -3.935 -23.434 1.00 40.00 88 MET A C 1
ATOM 640 O O . MET A 1 88 ? 27.691 -3.414 -22.627 1.00 40.00 88 MET A O 1
ATOM 644 N N . ARG A 1 89 ? 29.760 -4.104 -23.165 1.00 52.69 89 ARG A N 1
ATOM 645 C CA . ARG A 1 89 ? 30.427 -3.513 -22.000 1.00 52.69 89 ARG A CA 1
ATOM 646 C C . ARG A 1 89 ? 30.679 -2.031 -22.275 1.00 52.69 89 ARG A C 1
ATOM 648 O O . ARG A 1 89 ? 31.580 -1.697 -23.036 1.00 52.69 89 ARG A O 1
ATOM 655 N N . ARG A 1 90 ? 29.901 -1.150 -21.645 1.00 45.94 90 ARG A N 1
ATOM 656 C CA . ARG A 1 90 ? 30.214 0.283 -21.535 1.00 45.94 90 ARG A CA 1
ATOM 657 C C . ARG A 1 90 ? 30.650 0.579 -20.103 1.00 45.94 90 ARG A C 1
ATOM 659 O O . ARG A 1 90 ? 29.938 0.238 -19.162 1.00 45.94 90 ARG A O 1
ATOM 666 N N . GLY A 1 91 ? 31.849 1.144 -19.967 1.00 51.66 91 GLY A N 1
ATOM 667 C CA . GLY A 1 91 ? 32.453 1.522 -18.692 1.00 51.66 91 GLY A CA 1
ATOM 668 C C . GLY A 1 91 ? 31.538 2.447 -17.891 1.00 51.66 91 GLY A C 1
ATOM 669 O O . GLY A 1 91 ? 30.972 3.392 -18.437 1.00 51.66 91 GLY A O 1
ATOM 670 N N . ARG A 1 92 ? 31.371 2.139 -16.603 1.00 49.19 92 ARG A N 1
ATOM 671 C CA . ARG A 1 92 ? 30.518 2.878 -15.672 1.00 49.19 92 ARG A CA 1
ATOM 672 C C . ARG A 1 92 ? 31.415 3.787 -14.831 1.00 49.19 92 ARG A C 1
ATOM 674 O O . ARG A 1 92 ? 32.254 3.298 -14.083 1.00 49.19 92 ARG A O 1
ATOM 681 N N . LEU A 1 93 ? 31.260 5.099 -14.993 1.00 43.81 93 LEU A N 1
ATOM 682 C CA . LEU A 1 93 ? 31.705 6.077 -14.002 1.00 43.81 93 LEU A CA 1
ATOM 683 C C . LEU A 1 93 ? 30.891 5.832 -12.726 1.00 43.81 93 LEU A C 1
ATOM 685 O O . LEU A 1 93 ? 29.669 5.706 -12.800 1.00 43.81 93 LEU A O 1
ATOM 689 N N . TRP A 1 94 ? 31.560 5.732 -11.581 1.00 37.97 94 TRP A N 1
ATOM 690 C CA . TRP A 1 94 ? 30.914 5.606 -10.277 1.00 37.97 94 TRP A CA 1
ATOM 691 C C . TRP A 1 94 ? 30.217 6.932 -9.942 1.00 37.97 94 TRP A C 1
ATOM 693 O O . TRP A 1 94 ? 30.813 7.823 -9.343 1.00 37.97 94 TRP A O 1
ATOM 703 N N . ALA A 1 95 ? 28.965 7.097 -10.368 1.00 46.81 95 ALA A N 1
ATOM 704 C CA . ALA A 1 95 ? 28.066 8.017 -9.686 1.00 46.81 95 ALA A CA 1
ATOM 705 C C . ALA A 1 95 ? 27.797 7.417 -8.301 1.00 46.81 95 ALA A C 1
ATOM 707 O O . ALA A 1 95 ? 27.655 6.202 -8.191 1.00 46.81 95 ALA A O 1
ATOM 708 N N . TYR A 1 96 ? 27.776 8.234 -7.250 1.00 46.72 96 TYR A N 1
ATOM 709 C CA . TYR A 1 96 ? 27.345 7.799 -5.923 1.00 46.72 96 TYR A CA 1
ATOM 710 C C . TYR A 1 96 ? 25.963 7.136 -6.052 1.00 46.72 96 TYR A C 1
ATOM 712 O O . TYR A 1 96 ? 24.971 7.810 -6.325 1.00 46.72 96 TYR A O 1
ATOM 720 N N . GLU A 1 97 ? 25.922 5.806 -5.969 1.00 48.66 97 GLU A N 1
ATOM 721 C CA . GLU A 1 97 ? 24.686 5.035 -6.030 1.00 48.66 97 GLU A CA 1
ATOM 722 C C . GLU A 1 97 ? 24.100 5.035 -4.618 1.00 48.66 97 GLU A C 1
ATOM 724 O O . GLU A 1 97 ? 24.667 4.431 -3.704 1.00 48.66 97 GLU A O 1
ATOM 729 N N . ASP A 1 98 ? 22.980 5.746 -4.432 1.00 56.19 98 ASP A N 1
ATOM 730 C CA . ASP A 1 98 ? 22.165 5.600 -3.226 1.00 56.19 98 ASP A CA 1
ATOM 731 C C . ASP A 1 98 ? 21.944 4.099 -2.983 1.00 56.19 98 ASP A C 1
ATOM 733 O O . ASP A 1 98 ? 21.596 3.380 -3.932 1.00 56.19 98 ASP A O 1
ATOM 737 N N . PRO A 1 99 ? 22.139 3.609 -1.744 1.00 61.03 99 PRO A N 1
ATOM 738 C CA . PRO A 1 99 ? 22.042 2.190 -1.455 1.00 61.03 99 PRO A CA 1
ATOM 739 C C . PRO A 1 99 ? 20.701 1.648 -1.966 1.00 61.03 99 PRO A C 1
ATOM 741 O O . PRO A 1 99 ? 19.660 2.303 -1.809 1.00 61.03 99 PRO A O 1
ATOM 744 N N . PRO A 1 100 ? 20.711 0.477 -2.621 1.00 69.12 100 PRO A N 1
ATOM 745 C CA . PRO A 1 100 ? 19.536 -0.044 -3.294 1.00 69.12 100 PRO A CA 1
ATOM 746 C C . PRO A 1 100 ? 18.392 -0.198 -2.292 1.00 69.12 100 PRO A C 1
ATOM 748 O O . PRO A 1 100 ? 18.513 -0.876 -1.277 1.00 69.12 100 PRO A O 1
ATOM 751 N N . LYS A 1 101 ? 17.259 0.456 -2.572 1.00 74.19 101 LYS A N 1
ATOM 752 C CA . LYS A 1 101 ? 16.088 0.432 -1.680 1.00 74.19 101 LYS A CA 1
ATOM 753 C C . LYS A 1 101 ? 15.426 -0.943 -1.636 1.00 74.19 101 LYS A C 1
ATOM 755 O O . LYS A 1 101 ? 14.768 -1.263 -0.652 1.00 74.19 101 LYS A O 1
ATOM 760 N N . LEU A 1 102 ? 15.593 -1.738 -2.692 1.00 76.50 102 LEU A N 1
ATOM 761 C CA . LEU A 1 102 ? 15.040 -3.081 -2.846 1.00 76.50 102 LEU A CA 1
ATOM 762 C C . LEU A 1 102 ? 16.177 -4.101 -2.965 1.00 76.50 102 LEU A C 1
ATOM 764 O O . LEU A 1 102 ? 17.208 -3.796 -3.566 1.00 76.50 102 LEU A O 1
ATOM 768 N N . ASN A 1 103 ? 15.985 -5.307 -2.433 1.00 77.31 103 ASN A N 1
ATOM 769 C CA . ASN A 1 103 ? 16.899 -6.426 -2.676 1.00 77.31 103 ASN A CA 1
ATOM 770 C C . ASN A 1 103 ? 16.647 -7.070 -4.061 1.00 77.31 103 ASN A C 1
ATOM 772 O O . ASN A 1 103 ? 15.718 -6.698 -4.780 1.00 77.31 103 ASN A O 1
ATOM 776 N N . GLY A 1 104 ? 17.465 -8.060 -4.438 1.00 69.75 104 GLY A N 1
ATOM 777 C CA . GLY A 1 104 ? 17.335 -8.777 -5.717 1.00 69.75 104 GLY A CA 1
ATOM 778 C C . GLY A 1 104 ? 16.027 -9.564 -5.896 1.00 69.75 104 GLY A C 1
ATOM 779 O O . GLY A 1 104 ? 15.677 -9.904 -7.021 1.00 69.75 104 GLY A O 1
ATOM 780 N N . GLU A 1 105 ? 15.286 -9.806 -4.815 1.00 71.56 105 GLU A N 1
ATOM 781 C CA . GLU A 1 105 ? 13.975 -10.473 -4.812 1.00 71.56 105 GLU A CA 1
ATOM 782 C C . GLU A 1 105 ? 12.812 -9.474 -4.973 1.00 71.56 105 GLU A C 1
ATOM 784 O O . GLU A 1 105 ? 11.661 -9.871 -5.159 1.00 71.56 105 GLU A O 1
ATOM 789 N N . GLY A 1 106 ? 13.109 -8.168 -4.937 1.00 72.69 106 GLY A N 1
ATOM 790 C CA . GLY A 1 106 ? 12.126 -7.095 -5.052 1.00 72.69 106 GLY A CA 1
ATOM 791 C C . GLY A 1 106 ? 11.504 -6.659 -3.726 1.00 72.69 106 GLY A C 1
ATOM 792 O O . GLY A 1 106 ? 10.473 -5.997 -3.754 1.00 72.69 106 GLY A O 1
ATOM 793 N N . ASN A 1 107 ? 12.110 -6.979 -2.581 1.00 79.38 107 ASN A N 1
ATOM 794 C CA . ASN A 1 107 ? 11.609 -6.604 -1.254 1.00 79.38 107 ASN A CA 1
ATOM 795 C C . ASN A 1 107 ? 12.259 -5.308 -0.757 1.00 79.38 107 ASN A C 1
ATOM 797 O O . ASN A 1 107 ? 13.461 -5.105 -0.936 1.00 79.38 107 ASN A O 1
ATOM 801 N N . LEU A 1 108 ? 11.477 -4.424 -0.121 1.00 81.31 108 LEU A N 1
ATOM 802 C CA . LEU A 1 108 ? 11.947 -3.126 0.389 1.00 81.31 108 LEU A CA 1
ATOM 803 C C . LEU A 1 108 ? 12.873 -3.338 1.588 1.00 81.31 108 LEU A C 1
ATOM 805 O O . LEU A 1 108 ? 12.410 -3.751 2.644 1.00 81.31 108 LEU A O 1
ATOM 809 N N . ILE A 1 109 ? 14.165 -3.045 1.453 1.00 82.88 109 ILE A N 1
ATOM 810 C CA . ILE A 1 109 ? 15.163 -3.190 2.528 1.00 82.88 109 ILE A CA 1
ATOM 811 C C . ILE A 1 109 ? 15.501 -1.866 3.212 1.00 82.88 109 ILE A C 1
ATOM 813 O O . ILE A 1 109 ? 15.964 -1.864 4.350 1.00 82.88 109 ILE A O 1
ATOM 817 N N . ASP A 1 110 ? 15.246 -0.733 2.551 1.00 85.94 110 ASP A N 1
ATOM 818 C CA . ASP A 1 110 ? 15.535 0.577 3.130 1.00 85.94 110 ASP A CA 1
ATOM 819 C C . ASP A 1 110 ? 14.612 0.882 4.320 1.00 85.94 110 ASP A C 1
ATOM 821 O O . ASP A 1 110 ? 13.398 1.063 4.174 1.00 85.94 110 ASP A O 1
ATOM 825 N N . ALA A 1 111 ? 15.207 0.988 5.509 1.00 86.38 111 ALA A N 1
ATOM 826 C CA . ALA A 1 111 ? 14.492 1.263 6.751 1.00 86.38 111 ALA A CA 1
ATOM 827 C C . ALA A 1 111 ? 13.786 2.628 6.720 1.00 86.38 111 ALA A C 1
ATOM 829 O O . ALA A 1 111 ? 12.659 2.763 7.203 1.00 86.38 111 ALA A O 1
ATOM 830 N N . LYS A 1 112 ? 14.408 3.643 6.101 1.00 88.19 112 LYS A N 1
ATOM 831 C CA . LYS A 1 112 ? 13.816 4.983 5.987 1.00 88.19 112 LYS A CA 1
ATOM 832 C C . LYS A 1 112 ? 12.571 4.960 5.101 1.00 88.19 112 LYS A C 1
ATOM 834 O O . LYS A 1 112 ? 11.569 5.595 5.436 1.00 88.19 112 LYS A O 1
ATOM 839 N N . ALA A 1 113 ? 12.611 4.241 3.981 1.00 86.94 113 ALA A N 1
ATOM 840 C CA . ALA A 1 113 ? 11.461 4.049 3.108 1.00 86.94 113 ALA A CA 1
ATOM 841 C C . ALA A 1 113 ? 10.345 3.253 3.791 1.00 86.94 113 ALA A C 1
ATOM 843 O O . ALA A 1 113 ? 9.192 3.672 3.691 1.00 86.94 113 ALA A O 1
ATOM 844 N N . ARG A 1 114 ? 10.668 2.183 4.534 1.00 87.88 114 ARG A N 1
ATOM 845 C CA . ARG A 1 114 ? 9.678 1.442 5.338 1.00 87.88 114 ARG A CA 1
ATOM 846 C C . ARG A 1 114 ? 8.971 2.362 6.333 1.00 87.88 114 ARG A C 1
ATOM 848 O O . ARG A 1 114 ? 7.747 2.413 6.360 1.00 87.88 114 ARG A O 1
ATOM 855 N N . GLU A 1 115 ? 9.708 3.178 7.079 1.00 90.69 115 GLU A N 1
ATOM 856 C CA . GLU A 1 115 ? 9.103 4.105 8.045 1.00 90.69 115 GLU A CA 1
ATOM 857 C C . GLU A 1 115 ? 8.179 5.136 7.371 1.00 90.69 115 GLU A C 1
ATOM 859 O O . GLU A 1 115 ? 7.087 5.440 7.857 1.00 90.69 115 GLU A O 1
ATOM 864 N N . ARG A 1 116 ? 8.578 5.661 6.205 1.00 91.31 116 ARG A N 1
ATOM 865 C CA . ARG A 1 116 ? 7.719 6.562 5.420 1.00 91.31 116 ARG A CA 1
ATOM 866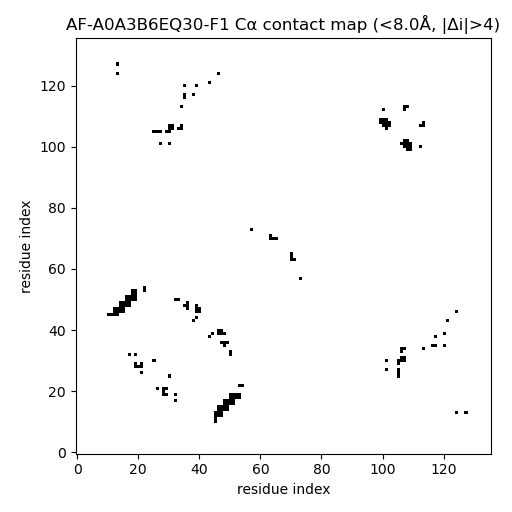 C C . ARG A 1 116 ? 6.460 5.854 4.927 1.00 91.31 116 ARG A C 1
ATOM 868 O O . ARG A 1 116 ? 5.383 6.437 5.015 1.00 91.31 116 ARG A O 1
ATOM 875 N N . LEU A 1 117 ? 6.586 4.619 4.448 1.00 91.25 117 LEU A N 1
ATOM 876 C CA . LEU A 1 117 ? 5.459 3.805 4.000 1.00 91.25 117 LEU A CA 1
ATOM 877 C C . LEU A 1 117 ? 4.467 3.564 5.143 1.00 91.25 117 LEU A C 1
ATOM 879 O O . LEU A 1 117 ? 3.273 3.785 4.963 1.00 91.25 117 LEU A O 1
ATOM 883 N N . LYS A 1 118 ? 4.958 3.246 6.347 1.00 91.06 118 LYS A N 1
ATOM 884 C CA . LYS A 1 118 ? 4.122 3.090 7.547 1.00 91.06 118 LYS A CA 1
ATOM 885 C C . LYS A 1 118 ? 3.282 4.333 7.827 1.00 91.06 118 LYS A C 1
ATOM 887 O O . LYS A 1 118 ? 2.075 4.235 8.038 1.00 91.06 118 LYS A O 1
ATOM 892 N N . LYS A 1 119 ? 3.907 5.514 7.797 1.00 92.56 119 LYS A N 1
ATOM 893 C CA . LYS A 1 119 ? 3.212 6.794 8.013 1.00 92.56 119 LYS A CA 1
ATOM 894 C C . LYS A 1 119 ? 2.122 7.030 6.973 1.00 92.56 119 LYS A C 1
ATOM 896 O O . LYS A 1 119 ? 1.031 7.467 7.332 1.00 92.56 119 LYS A O 1
ATOM 901 N N . VAL A 1 120 ? 2.399 6.707 5.709 1.00 92.81 120 VAL A N 1
ATOM 902 C CA . VAL A 1 120 ? 1.412 6.814 4.627 1.00 92.81 120 VAL A CA 1
ATOM 903 C C . VAL A 1 120 ? 0.230 5.877 4.881 1.00 92.81 120 VAL A C 1
ATOM 905 O O . VAL A 1 120 ? -0.908 6.336 4.842 1.00 92.81 120 VAL A O 1
ATOM 908 N N . LEU A 1 121 ? 0.471 4.612 5.229 1.00 91.19 121 LEU A N 1
ATOM 909 C CA . LEU A 1 121 ? -0.593 3.637 5.502 1.00 91.19 121 LEU A CA 1
ATOM 910 C C . LEU A 1 121 ? -1.470 4.036 6.697 1.00 91.19 121 LEU A C 1
ATOM 912 O O . LEU A 1 121 ? -2.695 3.964 6.614 1.00 91.19 121 LEU A O 1
ATOM 916 N N . LEU A 1 122 ? -0.867 4.545 7.774 1.00 91.44 122 LEU A N 1
ATOM 917 C CA . LEU A 1 122 ? -1.610 5.079 8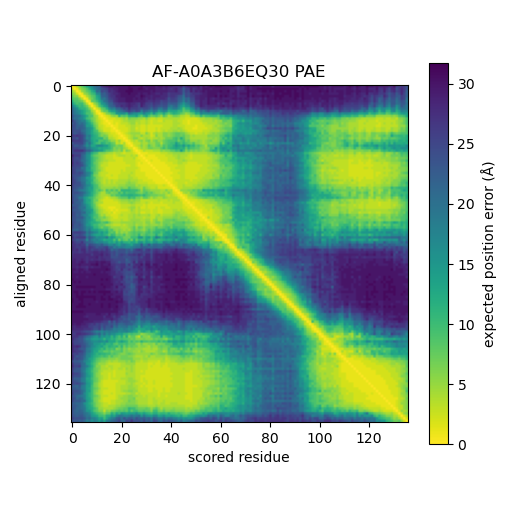.921 1.00 91.44 122 LEU A CA 1
ATOM 918 C C . LEU A 1 122 ? -2.449 6.304 8.537 1.00 91.44 122 LEU A C 1
ATOM 920 O O . LEU A 1 122 ? -3.609 6.416 8.937 1.00 91.44 122 LEU A O 1
ATOM 924 N N . SER A 1 123 ? -1.887 7.212 7.734 1.00 92.62 123 SER A N 1
ATOM 925 C CA . SER A 1 123 ? -2.623 8.383 7.252 1.00 92.62 123 SER A CA 1
ATOM 926 C C . SER A 1 123 ? -3.792 7.995 6.342 1.00 92.62 123 SER A C 1
ATOM 928 O O . SER A 1 123 ? -4.874 8.566 6.469 1.00 92.62 123 SER A O 1
ATOM 930 N N . LEU A 1 124 ? -3.609 6.976 5.495 1.00 90.94 124 LEU A N 1
ATOM 931 C CA . LEU A 1 124 ? -4.644 6.427 4.623 1.00 90.94 124 LEU A CA 1
ATOM 932 C C . LEU A 1 124 ? -5.778 5.802 5.440 1.00 90.94 124 LEU A C 1
ATOM 934 O O . LEU A 1 124 ? -6.944 6.095 5.183 1.00 90.94 124 LEU A O 1
ATOM 938 N N . GLN A 1 125 ? -5.448 5.002 6.457 1.00 88.62 125 GLN A N 1
ATOM 939 C CA . GLN A 1 125 ? -6.438 4.413 7.358 1.00 88.62 125 GLN A CA 1
ATOM 940 C C . GLN A 1 125 ? -7.258 5.497 8.069 1.00 88.62 125 GLN A C 1
ATOM 942 O O . GLN A 1 125 ? -8.488 5.452 8.062 1.00 88.62 125 GLN A O 1
ATOM 947 N N . ALA A 1 126 ? -6.590 6.498 8.650 1.00 89.38 126 ALA A N 1
ATOM 948 C CA . ALA A 1 126 ? -7.260 7.601 9.335 1.00 89.38 126 ALA A CA 1
ATOM 949 C C . ALA A 1 126 ? -8.161 8.409 8.384 1.00 89.38 126 ALA A C 1
ATOM 951 O O . ALA A 1 126 ? -9.278 8.785 8.748 1.00 89.38 126 ALA A O 1
ATOM 952 N N . PHE A 1 127 ? -7.694 8.653 7.157 1.00 89.44 127 PHE A N 1
ATOM 953 C CA . PHE A 1 127 ? -8.451 9.361 6.131 1.00 89.44 127 PHE A CA 1
ATOM 954 C C . PHE A 1 127 ? -9.700 8.586 5.692 1.00 89.44 127 PHE A C 1
ATOM 956 O O . PHE A 1 127 ? -10.793 9.151 5.669 1.00 89.44 127 PHE A O 1
ATOM 963 N N . ALA A 1 128 ? -9.568 7.293 5.406 1.00 89.06 128 ALA A N 1
ATOM 964 C CA . ALA A 1 128 ? -10.685 6.456 4.981 1.00 89.06 128 ALA A CA 1
ATOM 965 C C . ALA A 1 128 ? -11.748 6.293 6.082 1.00 89.06 128 ALA A C 1
ATOM 967 O O . ALA A 1 128 ? -12.939 6.441 5.810 1.00 89.06 128 ALA A O 1
ATOM 968 N N . LEU A 1 129 ? -11.336 6.092 7.341 1.00 86.44 129 LEU A N 1
ATOM 969 C CA . LEU A 1 129 ? -12.263 6.059 8.482 1.00 86.44 129 LEU A CA 1
ATOM 970 C C . LEU A 1 129 ? -12.999 7.394 8.662 1.00 86.44 129 LEU A C 1
ATOM 972 O O . LEU A 1 129 ? -14.182 7.427 9.002 1.00 86.44 129 LEU A O 1
ATOM 976 N N . ARG A 1 130 ? -12.315 8.516 8.409 1.00 86.19 130 ARG A N 1
ATOM 977 C CA . ARG A 1 130 ? -12.949 9.837 8.423 1.00 86.19 130 ARG A CA 1
ATOM 978 C C . ARG A 1 130 ? -13.989 9.983 7.313 1.00 86.19 130 ARG A C 1
ATOM 980 O O . ARG A 1 130 ? -15.005 10.626 7.557 1.00 86.19 130 ARG A O 1
ATOM 987 N N . LEU A 1 131 ? -13.744 9.428 6.126 1.00 86.44 131 LEU A N 1
ATOM 988 C CA . LEU A 1 131 ? -14.690 9.478 5.009 1.00 86.44 131 LEU A CA 1
ATOM 989 C C . LEU A 1 131 ? -15.962 8.678 5.322 1.00 86.44 131 LEU A C 1
ATOM 991 O O . LEU A 1 131 ? -17.056 9.218 5.190 1.00 86.44 131 LEU A O 1
ATOM 995 N N . GLN A 1 132 ? -15.814 7.464 5.859 1.00 80.62 132 GLN A N 1
ATOM 996 C CA . GLN A 1 132 ? -16.944 6.619 6.272 1.00 80.62 132 GLN A CA 1
ATOM 997 C C . GLN A 1 132 ? -17.845 7.293 7.316 1.00 80.62 132 GLN A C 1
ATOM 999 O O . GLN A 1 132 ? -19.057 7.124 7.292 1.00 80.62 132 GLN A O 1
ATOM 1004 N N . ARG A 1 133 ? -17.275 8.111 8.213 1.00 73.00 133 ARG A N 1
ATOM 1005 C CA . ARG A 1 133 ? -18.048 8.861 9.218 1.00 73.00 133 ARG A CA 1
ATOM 1006 C C . ARG A 1 133 ? -18.873 10.016 8.632 1.00 73.00 133 ARG A C 1
ATOM 1008 O O . ARG A 1 133 ? -19.698 10.569 9.344 1.00 73.00 133 ARG A O 1
ATOM 1015 N N . ARG A 1 134 ? -18.611 10.447 7.393 1.00 68.19 134 ARG A N 1
ATOM 1016 C CA . ARG A 1 134 ? -19.341 11.556 6.747 1.00 68.19 134 ARG A CA 1
ATOM 1017 C C . ARG A 1 134 ? -20.455 11.092 5.814 1.00 68.19 134 ARG A C 1
ATOM 1019 O O . ARG A 1 134 ? -21.313 11.903 5.495 1.00 68.19 134 ARG A O 1
ATOM 1026 N N . GLU A 1 135 ? -20.411 9.842 5.365 1.00 58.78 135 GLU A N 1
ATOM 1027 C CA . GLU A 1 135 ? -21.482 9.222 4.572 1.00 58.78 135 GLU A CA 1
ATOM 1028 C C . GLU A 1 135 ? -22.637 8.680 5.427 1.00 58.78 135 GLU A C 1
ATOM 1030 O O . GLU A 1 135 ? -23.641 8.230 4.883 1.00 58.78 135 GLU A O 1
ATOM 1035 N N . ASN A 1 136 ? -22.505 8.737 6.753 1.00 45.31 136 ASN A N 1
ATOM 1036 C CA . ASN A 1 136 ? -23.459 8.201 7.717 1.00 45.31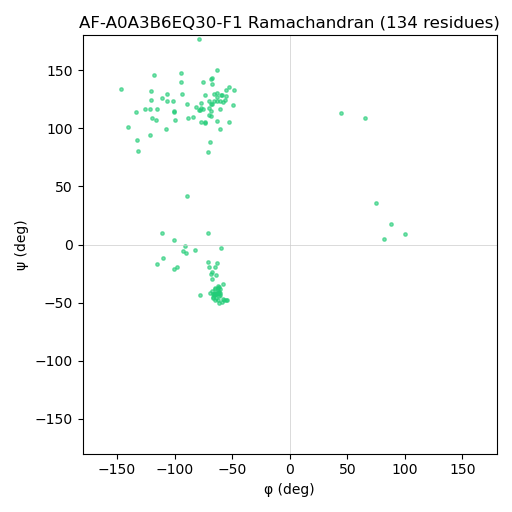 136 ASN A CA 1
ATOM 1037 C C . ASN A 1 136 ? -23.861 9.261 8.744 1.00 45.31 136 ASN A C 1
ATOM 1039 O O . ASN A 1 136 ? -24.892 9.034 9.414 1.00 45.31 136 ASN A O 1
#

Foldseek 3Di:
DDDDDDDPPDPAQAEAEQEQPDLDDLDLSVQLLVLLQVCCVVPNPRYHYDYDRCNQPDDDDVVQDDPPPPGDDDDDDDDDDDDDDDDDDDDDDDDPDDPDQADPVSHGPDPVVSVVSVVVVVVVVVVVVVVVVVVD

pLDDT: mean 71.05, std 18.86, range [36.75, 92.81]

Radius of gyration: 22.12 Å; Cα contacts (8 Å, |Δi|>4): 100; chains: 1; bounding box: 75×29×51 Å

Nearest PDB structures (foldseek):
  4c76-assembly2_B  TM=7.266E-01  e=4.663E-02  Pseudomonas putida KT2440
  1r5p-assembly1_A  TM=5.198E-01  e=2.086E+00  Nostoc sp. PCC 7120 = FACHB-418
  2b5y-assembly1_A  TM=3.806E-01  e=4.018E+00  Bacillus subtilis
  2y6z-assembly1_A-2  TM=3.147E-01  e=4.018E+00  Trypanosoma brucei brucei

Organism: Triticum aestivum (NCBI:txid4565)

Mean predicted aligned error: 15.13 Å

Secondary structure (DSSP, 8-state):
---------PPPPEEEEEE-S--STT-HHHHHHHHHHHHHHHH-TTEEEEEE--TTSPPP-GGG--TTS----------------------------PPPSB-TTS-B--HHHHHHHHHHHHHHHHHHHHHHTT--

Sequence (136 aa):
MGSVTASTTAKPILRVAAISGSLRSNSWHVGLIRAAEEMCEESIPGLRIDHIDISGLPMANPDLETDGGDGFQGHAQMLGRQGSGDRMRRGRLWAYEDPPKLNGEGNLIDAKARERLKKVLLSLQAFALRLQRREN

InterPro domains:
  IPR005025 NADPH-dependent FMN reductase-like domain [PF03358] (15-78)
  IPR029039 Flavoprotein-like superfamily [G3DSA:3.40.50.360] (14-82)
  IPR029039 Flavoprotein-like superfamily [SSF52218] (15-68)
  IPR050712 NAD(P)H-dependent reductase [PTHR30543] (6-69)